Protein AF-A0A2R9UAX9-F1 (afdb_monomer_lite)

Radius of gyration: 12.69 Å; chains: 1; bounding box: 42×20×24 Å

pLDDT: mean 88.89, std 12.92, range [38.34, 97.38]

Structure (mmCIF, N/CA/C/O backbone):
data_AF-A0A2R9UAX9-F1
#
_entry.id   AF-A0A2R9UAX9-F1
#
loop_
_atom_site.group_PDB
_atom_site.id
_atom_site.type_symbol
_atom_site.label_atom_id
_atom_site.label_alt_id
_atom_site.label_comp_id
_atom_site.label_asym_id
_atom_site.label_entity_id
_atom_site.label_seq_id
_atom_site.pdbx_PDB_ins_code
_atom_site.Cartn_x
_atom_site.Cartn_y
_atom_site.Cartn_z
_atom_site.occupancy
_atom_site.B_iso_or_equiv
_atom_site.auth_seq_id
_atom_site.auth_comp_id
_atom_site.auth_asym_id
_atom_site.auth_atom_id
_atom_site.pdbx_PDB_model_num
ATOM 1 N N . MET A 1 1 ? -6.239 9.458 -3.351 1.00 86.00 1 MET A N 1
ATOM 2 C CA . MET A 1 1 ? -5.306 8.349 -3.656 1.00 86.00 1 MET A CA 1
ATOM 3 C C . MET A 1 1 ? -3.952 8.969 -3.909 1.00 86.00 1 MET A C 1
ATOM 5 O O . MET A 1 1 ? -3.886 9.941 -4.649 1.00 86.00 1 MET A O 1
ATOM 9 N N . TRP A 1 2 ? -2.915 8.438 -3.279 1.00 94.50 2 TRP A N 1
ATOM 10 C CA . TRP A 1 2 ? -1.546 8.931 -3.356 1.00 94.50 2 TRP A CA 1
ATOM 11 C C . TRP A 1 2 ? -0.628 7.825 -3.865 1.00 94.50 2 TRP A C 1
ATOM 13 O O . TRP A 1 2 ? -0.877 6.645 -3.619 1.00 94.50 2 TRP A O 1
ATOM 23 N N . PHE A 1 3 ? 0.438 8.213 -4.555 1.00 94.12 3 PHE A N 1
ATOM 24 C CA . PHE A 1 3 ? 1.473 7.302 -5.026 1.00 94.12 3 PHE A CA 1
ATOM 25 C C . PHE A 1 3 ? 2.762 7.562 -4.254 1.00 94.12 3 PHE A C 1
ATOM 27 O O . PHE A 1 3 ? 3.138 8.715 -4.048 1.00 94.12 3 PHE A O 1
ATOM 34 N N . VAL A 1 4 ? 3.437 6.488 -3.855 1.00 93.31 4 VAL A N 1
ATOM 35 C CA . VAL A 1 4 ? 4.787 6.546 -3.290 1.00 93.31 4 VAL A CA 1
ATOM 36 C C . VAL A 1 4 ? 5.765 6.217 -4.405 1.00 93.31 4 VAL A C 1
ATOM 38 O O . VAL A 1 4 ? 5.540 5.271 -5.168 1.00 93.31 4 VAL A O 1
ATOM 41 N N . PHE A 1 5 ? 6.834 7.000 -4.502 1.00 91.94 5 PHE A N 1
ATOM 42 C CA . PHE A 1 5 ? 7.809 6.896 -5.576 1.00 91.94 5 PHE A CA 1
ATOM 43 C C . PHE A 1 5 ? 9.214 6.619 -5.047 1.00 91.94 5 PHE A C 1
ATOM 45 O O . PHE A 1 5 ? 9.632 7.188 -4.043 1.00 91.94 5 PHE A O 1
ATOM 52 N N . ASP A 1 6 ? 9.951 5.807 -5.796 1.00 89.25 6 ASP A N 1
ATOM 53 C CA . ASP A 1 6 ? 11.410 5.784 -5.822 1.00 89.25 6 ASP A CA 1
ATOM 54 C C . ASP A 1 6 ? 11.851 6.470 -7.124 1.00 89.25 6 ASP A C 1
ATOM 56 O O . ASP A 1 6 ? 11.702 5.917 -8.219 1.00 89.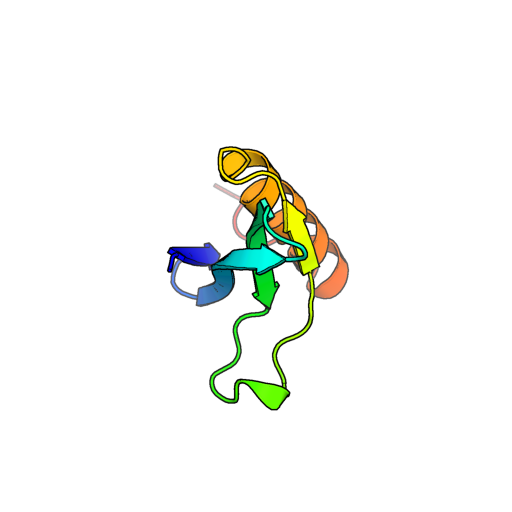25 6 ASP A O 1
ATOM 60 N N . ARG A 1 7 ? 12.319 7.721 -7.036 1.00 86.62 7 ARG A N 1
ATOM 61 C CA . ARG A 1 7 ? 12.557 8.598 -8.201 1.00 86.62 7 ARG A CA 1
ATOM 62 C C . ARG A 1 7 ? 11.310 8.698 -9.100 1.00 86.62 7 ARG A C 1
ATOM 64 O O . ARG A 1 7 ? 10.296 9.247 -8.688 1.00 86.62 7 ARG A O 1
ATOM 71 N N . SER A 1 8 ? 11.377 8.177 -10.326 1.00 88.56 8 SER A N 1
ATOM 72 C CA . SER A 1 8 ? 10.269 8.159 -11.292 1.00 88.56 8 SER A CA 1
ATOM 73 C C . SER A 1 8 ? 9.428 6.878 -11.222 1.00 88.56 8 SER A C 1
ATOM 75 O O . SER A 1 8 ? 8.386 6.794 -11.872 1.00 88.56 8 SER A O 1
ATOM 77 N N . ARG A 1 9 ? 9.859 5.868 -10.452 1.00 89.62 9 ARG A N 1
ATOM 78 C CA . ARG A 1 9 ? 9.167 4.583 -10.327 1.00 89.62 9 ARG A CA 1
ATOM 79 C C . ARG A 1 9 ? 8.129 4.659 -9.216 1.00 89.62 9 ARG A C 1
ATOM 81 O O . ARG A 1 9 ? 8.458 4.961 -8.075 1.00 89.62 9 ARG A O 1
ATOM 88 N N . ARG A 1 10 ? 6.879 4.323 -9.528 1.00 94.25 10 ARG A N 1
ATOM 89 C CA . ARG A 1 10 ? 5.838 4.112 -8.512 1.00 94.25 10 ARG A CA 1
ATOM 90 C C . ARG A 1 10 ? 6.110 2.792 -7.804 1.00 94.25 10 ARG A C 1
ATOM 92 O O . ARG A 1 10 ? 6.225 1.762 -8.463 1.00 94.25 10 ARG A O 1
ATOM 99 N N . ILE A 1 11 ? 6.206 2.834 -6.482 1.00 94.69 11 ILE A N 1
ATOM 100 C CA . ILE A 1 11 ? 6.481 1.653 -5.654 1.00 94.69 11 ILE A CA 1
ATOM 101 C C . ILE A 1 11 ? 5.275 1.254 -4.804 1.00 94.69 11 ILE A C 1
ATOM 103 O O . ILE A 1 11 ? 5.099 0.073 -4.516 1.00 94.69 11 ILE A O 1
ATOM 107 N N . ALA A 1 12 ? 4.396 2.204 -4.468 1.00 96.38 12 ALA A N 1
ATOM 108 C CA . ALA A 1 12 ? 3.178 1.919 -3.721 1.00 96.38 12 ALA A CA 1
ATOM 109 C C . ALA A 1 12 ? 2.042 2.898 -4.015 1.00 96.38 12 ALA A C 1
ATOM 111 O O . ALA A 1 12 ? 2.225 3.972 -4.594 1.00 96.38 12 ALA A O 1
ATOM 112 N N . ILE A 1 13 ? 0.854 2.507 -3.571 1.00 96.81 13 ILE A N 1
ATOM 113 C CA . ILE A 1 13 ? -0.378 3.279 -3.602 1.00 96.81 13 ILE A CA 1
ATOM 114 C C . ILE A 1 13 ? -0.904 3.358 -2.174 1.00 96.81 13 ILE A C 1
ATOM 116 O O . ILE A 1 13 ? -1.166 2.328 -1.555 1.00 96.81 13 ILE A O 1
ATOM 120 N N . VAL A 1 14 ? -1.157 4.573 -1.698 1.00 96.31 14 VAL A N 1
ATOM 121 C CA . VAL A 1 14 ? -1.859 4.821 -0.439 1.00 96.31 14 VAL A CA 1
ATOM 122 C C . VAL A 1 14 ? -3.241 5.384 -0.751 1.00 96.31 14 VAL A C 1
ATOM 124 O O . VAL A 1 14 ? -3.398 6.314 -1.547 1.00 96.31 14 VAL A O 1
ATOM 127 N N . ARG A 1 15 ? -4.285 4.825 -0.144 1.00 95.88 15 ARG A N 1
ATOM 128 C CA . ARG A 1 15 ? -5.658 5.323 -0.302 1.00 95.88 15 ARG A CA 1
ATOM 129 C C . ARG A 1 15 ? -6.413 5.277 1.016 1.00 95.88 15 ARG A C 1
ATOM 131 O O . ARG A 1 15 ? -6.201 4.357 1.796 1.00 95.88 15 ARG A O 1
ATOM 138 N N . VAL A 1 16 ? -7.322 6.225 1.222 1.00 96.50 16 VAL A N 1
ATOM 139 C CA . VAL A 1 16 ? -8.284 6.144 2.326 1.00 96.50 16 VAL A CA 1
ATOM 140 C C . VAL A 1 16 ? -9.274 5.019 2.026 1.00 96.50 16 VAL A C 1
ATOM 142 O O . VAL A 1 16 ? -9.748 4.886 0.896 1.00 96.50 16 VAL A O 1
ATOM 145 N N . VAL A 1 17 ? -9.557 4.199 3.029 1.00 96.25 17 VAL A N 1
ATOM 146 C CA . VAL A 1 17 ? -10.596 3.168 3.026 1.00 96.25 17 VAL A CA 1
ATOM 147 C C . VAL A 1 17 ? -11.363 3.236 4.339 1.00 96.2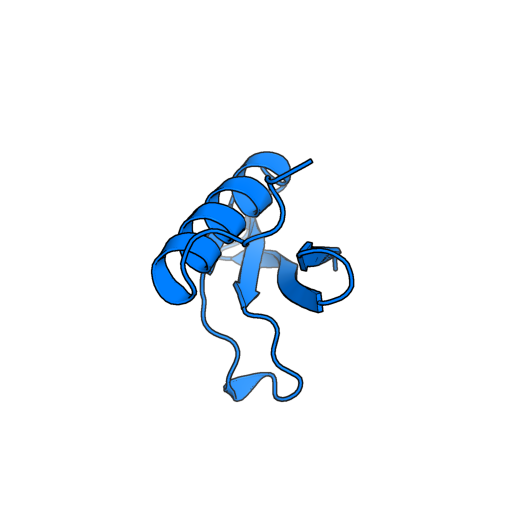5 17 VAL A C 1
ATOM 149 O O . VAL A 1 17 ? -10.823 3.683 5.349 1.00 96.25 17 VAL A O 1
ATOM 152 N N . GLU A 1 18 ? -12.601 2.760 4.334 1.00 96.75 18 GLU A N 1
ATOM 153 C CA . GLU A 1 18 ? -13.368 2.563 5.559 1.00 96.75 18 GLU A CA 1
ATOM 154 C C . GLU A 1 18 ? -13.337 1.085 5.951 1.00 96.75 18 GLU A C 1
ATOM 156 O O . GLU A 1 18 ? -13.639 0.209 5.139 1.00 96.75 18 GLU A O 1
ATOM 161 N N . VAL A 1 19 ? -12.932 0.802 7.187 1.00 93.00 19 VAL A N 1
ATOM 162 C CA . VAL A 1 19 ? -12.885 -0.547 7.759 1.00 93.00 19 VAL A CA 1
ATOM 163 C C . VAL A 1 19 ? -13.587 -0.493 9.105 1.00 93.00 19 VAL A C 1
ATOM 165 O O . VAL A 1 19 ? -13.152 0.230 9.997 1.00 93.00 19 VAL A O 1
ATOM 168 N N . GLN A 1 20 ? -14.685 -1.242 9.245 1.00 92.44 20 GLN A N 1
ATOM 169 C CA . GLN A 1 20 ? -15.475 -1.300 10.485 1.00 92.44 20 GLN A CA 1
ATOM 170 C C . GLN A 1 20 ? -15.867 0.099 11.017 1.00 92.44 20 GLN A C 1
ATOM 172 O O . GLN A 1 20 ? -15.757 0.374 12.210 1.00 92.44 20 GLN A O 1
ATOM 177 N N . GLY A 1 21 ? -16.274 1.011 10.123 1.00 94.06 21 GLY A N 1
ATOM 178 C CA . GLY A 1 21 ? -16.683 2.378 10.477 1.00 94.06 21 GLY A CA 1
ATOM 179 C C . GLY A 1 21 ? -15.536 3.337 10.822 1.00 94.06 21 GLY A C 1
ATOM 180 O O . GLY A 1 21 ? -15.785 4.447 11.287 1.00 94.06 21 GLY A O 1
ATOM 181 N N . ARG A 1 22 ? -14.273 2.938 10.614 1.00 94.50 22 ARG A N 1
ATOM 182 C CA . ARG A 1 22 ? -13.092 3.794 10.799 1.00 94.50 22 ARG A CA 1
ATOM 183 C C . ARG A 1 22 ? -12.415 4.072 9.466 1.00 94.50 22 ARG A C 1
ATOM 185 O O . ARG A 1 22 ? -12.188 3.150 8.681 1.00 94.50 22 ARG A O 1
ATOM 192 N N . LYS A 1 23 ? -12.039 5.330 9.234 1.00 96.44 23 LYS A N 1
ATOM 193 C CA . LYS A 1 23 ? -11.215 5.711 8.085 1.00 96.44 23 LYS A CA 1
ATOM 194 C C . LYS A 1 23 ? -9.752 5.394 8.366 1.00 96.44 23 LYS A C 1
ATOM 196 O O . LYS A 1 23 ? -9.209 5.789 9.393 1.00 96.44 23 LYS A O 1
ATOM 201 N N . LEU A 1 24 ? -9.129 4.665 7.450 1.00 97.31 24 LEU A N 1
ATOM 202 C CA . LEU A 1 24 ? -7.732 4.253 7.521 1.00 97.31 24 LEU A CA 1
ATOM 203 C C . LEU A 1 24 ? -7.054 4.503 6.178 1.00 97.31 24 LEU A C 1
ATOM 205 O O . LEU A 1 24 ? -7.677 4.415 5.119 1.00 97.31 24 LEU A O 1
ATOM 209 N N . LEU A 1 25 ? -5.751 4.741 6.207 1.00 97.38 25 LEU A N 1
ATOM 210 C CA . LEU A 1 25 ? -4.914 4.686 5.020 1.00 97.38 25 LEU A CA 1
ATOM 211 C C . LEU A 1 25 ? -4.513 3.235 4.763 1.00 97.38 25 LEU A C 1
ATOM 213 O O . LEU A 1 25 ? -3.853 2.605 5.580 1.00 97.38 25 LEU A O 1
ATOM 217 N N . ARG A 1 26 ? -4.879 2.697 3.604 1.00 97.06 26 ARG A N 1
ATOM 218 C CA . ARG A 1 26 ? -4.405 1.400 3.118 1.00 97.06 26 ARG A CA 1
ATOM 219 C C . ARG A 1 26 ? -3.242 1.623 2.160 1.00 97.06 26 ARG A C 1
ATOM 221 O O . ARG A 1 26 ? -3.453 2.223 1.102 1.00 97.06 26 ARG A O 1
ATOM 228 N N . SER A 1 27 ? -2.060 1.114 2.506 1.00 97.31 27 SER A N 1
ATOM 229 C CA . SER A 1 27 ? -0.894 1.091 1.615 1.00 97.31 27 SER A CA 1
ATOM 230 C C . SER A 1 27 ? -0.747 -0.276 0.953 1.00 97.31 27 SER A C 1
ATOM 232 O O . SER A 1 27 ? -0.833 -1.313 1.617 1.00 97.31 27 SER A O 1
ATOM 234 N N . VAL A 1 28 ? -0.528 -0.284 -0.359 1.00 96.38 28 VAL A N 1
ATOM 235 C CA . VAL A 1 28 ? -0.256 -1.489 -1.152 1.00 96.38 28 VAL A CA 1
ATOM 236 C C . VAL A 1 28 ? 0.872 -1.249 -2.139 1.00 96.38 28 VAL A C 1
ATOM 238 O O . VAL A 1 28 ? 1.071 -0.112 -2.564 1.00 96.38 28 VAL A O 1
ATOM 241 N N . THR A 1 29 ? 1.558 -2.307 -2.567 1.00 95.25 29 THR A N 1
ATOM 242 C CA . THR A 1 29 ? 2.541 -2.210 -3.653 1.00 95.25 29 THR A CA 1
ATOM 243 C C . THR A 1 29 ? 1.903 -1.668 -4.934 1.00 95.25 29 THR A C 1
ATOM 245 O O . THR A 1 29 ? 0.703 -1.832 -5.192 1.00 95.25 29 THR A O 1
ATOM 248 N N . PHE A 1 30 ? 2.704 -0.973 -5.740 1.00 94.25 30 PHE A N 1
ATOM 249 C CA . PHE A 1 30 ? 2.267 -0.518 -7.051 1.00 94.25 30 PHE A CA 1
ATOM 250 C C . PHE A 1 30 ? 2.369 -1.666 -8.057 1.00 94.25 30 PHE A C 1
ATOM 252 O O . PHE A 1 30 ? 3.429 -2.262 -8.231 1.00 94.25 30 PHE A O 1
ATOM 259 N N . HIS A 1 31 ? 1.258 -1.932 -8.737 1.00 93.25 31 HIS A N 1
ATOM 260 C CA . HIS A 1 31 ? 1.174 -2.814 -9.893 1.00 93.25 31 HIS A CA 1
ATOM 261 C C . HIS A 1 31 ? 0.006 -2.348 -10.775 1.00 93.25 31 HIS A C 1
ATOM 263 O O . HIS A 1 31 ? -1.004 -1.855 -10.244 1.00 93.25 31 HIS A O 1
ATOM 269 N N . ASP A 1 32 ? 0.135 -2.477 -12.096 1.00 92.00 32 ASP A N 1
ATOM 270 C CA . ASP A 1 32 ? -0.913 -2.072 -13.041 1.00 92.00 32 ASP A CA 1
ATOM 271 C C . ASP A 1 32 ? -2.180 -2.908 -12.834 1.00 92.00 32 ASP A C 1
ATOM 273 O O . ASP A 1 32 ? -3.251 -2.348 -12.594 1.00 92.00 32 ASP A O 1
ATOM 277 N N . ASP A 1 33 ? -2.030 -4.234 -12.777 1.00 93.81 33 ASP A N 1
ATOM 278 C CA . ASP A 1 33 ? -3.083 -5.159 -12.349 1.00 93.81 33 ASP A CA 1
ATOM 279 C C . ASP A 1 33 ? -3.356 -5.027 -10.832 1.00 93.81 33 ASP A C 1
ATOM 281 O O . ASP A 1 33 ? -2.467 -5.326 -10.023 1.00 93.81 33 ASP A O 1
ATOM 285 N N . PRO A 1 34 ? -4.567 -4.601 -10.411 1.00 90.69 34 PRO A N 1
ATOM 286 C CA . PRO A 1 34 ? -4.935 -4.486 -9.004 1.00 90.69 34 PRO A CA 1
ATOM 287 C C . PRO A 1 34 ? -4.875 -5.795 -8.213 1.00 90.69 34 PRO A C 1
ATOM 289 O O . PRO A 1 34 ? -4.666 -5.728 -7.001 1.00 90.69 34 PRO A O 1
ATOM 292 N N . ALA A 1 35 ? -5.058 -6.949 -8.863 1.00 93.88 35 ALA A N 1
ATOM 293 C CA . ALA A 1 35 ? -5.052 -8.256 -8.204 1.00 93.88 35 ALA A CA 1
ATOM 294 C C . ALA A 1 35 ? -3.651 -8.664 -7.727 1.00 93.88 35 ALA A C 1
ATOM 296 O O . ALA A 1 35 ? -3.515 -9.408 -6.761 1.00 93.88 35 ALA A O 1
ATOM 297 N N . GLN A 1 36 ? -2.609 -8.126 -8.362 1.00 94.06 36 GLN A N 1
ATOM 298 C CA . GLN A 1 36 ? -1.214 -8.397 -8.008 1.00 94.06 36 GLN A CA 1
ATOM 299 C C . GLN A 1 36 ? -0.666 -7.428 -6.954 1.00 94.06 36 GLN A C 1
ATOM 301 O O . GLN A 1 36 ? 0.471 -7.567 -6.503 1.00 94.06 36 GLN A O 1
ATOM 306 N N . ARG A 1 37 ? -1.460 -6.436 -6.532 1.00 94.00 37 ARG A N 1
ATOM 307 C CA . ARG A 1 37 ? -1.055 -5.492 -5.486 1.00 94.00 37 ARG A CA 1
ATOM 308 C C . ARG A 1 37 ? -1.060 -6.187 -4.134 1.00 94.00 37 ARG A C 1
ATOM 310 O O . ARG A 1 37 ? -2.082 -6.704 -3.687 1.00 94.00 37 ARG A O 1
ATOM 317 N N . GLN A 1 38 ? 0.066 -6.119 -3.446 1.00 94.38 38 GLN A N 1
ATOM 318 C CA . GLN A 1 38 ? 0.258 -6.740 -2.144 1.00 94.38 38 GLN A CA 1
ATOM 319 C C . GLN A 1 38 ? 0.019 -5.723 -1.032 1.00 94.38 38 GLN A C 1
ATOM 321 O O . GLN A 1 38 ? 0.369 -4.549 -1.163 1.00 94.38 38 GLN A O 1
ATOM 326 N N . LEU A 1 39 ? -0.614 -6.162 0.057 1.00 95.25 39 LEU A N 1
ATOM 327 C CA . LEU A 1 39 ? -0.861 -5.313 1.217 1.00 95.25 39 LEU A CA 1
ATOM 328 C C . LEU A 1 39 ? 0.448 -5.044 1.957 1.00 95.25 39 LEU A C 1
ATOM 330 O O . LEU A 1 39 ? 1.108 -5.983 2.383 1.00 95.25 39 LEU A O 1
ATOM 334 N N . ILE A 1 40 ? 0.764 -3.765 2.150 1.00 94.38 40 ILE A N 1
ATOM 335 C CA . ILE A 1 40 ? 1.850 -3.334 3.035 1.00 94.38 40 ILE A CA 1
ATOM 336 C C . ILE A 1 40 ? 1.286 -3.139 4.443 1.00 94.38 40 ILE A C 1
ATOM 338 O O . ILE A 1 40 ? 1.834 -3.647 5.414 1.00 94.38 40 ILE A O 1
ATOM 342 N N . GLY A 1 41 ? 0.155 -2.435 4.563 1.00 95.12 41 GLY A N 1
ATOM 343 C CA . GLY A 1 41 ? -0.488 -2.241 5.85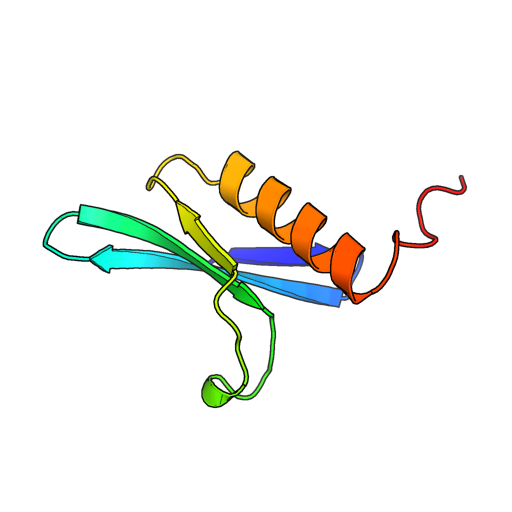8 1.00 95.12 41 GLY A CA 1
ATOM 344 C C . GLY A 1 41 ? -1.666 -1.274 5.852 1.00 95.12 41 GLY A C 1
ATOM 345 O O . GLY A 1 41 ? -2.010 -0.673 4.827 1.00 95.12 41 GLY A O 1
ATOM 346 N N . TYR A 1 42 ? -2.264 -1.138 7.034 1.00 96.75 42 TYR A N 1
ATOM 347 C CA . TYR A 1 42 ? -3.264 -0.127 7.358 1.00 96.75 42 TYR A CA 1
ATOM 348 C C . TYR A 1 42 ? -2.685 0.848 8.379 1.00 96.75 42 TYR A C 1
ATOM 350 O O . TYR A 1 42 ? -2.033 0.433 9.334 1.00 96.75 42 TYR A O 1
ATOM 358 N N . PHE A 1 43 ? -2.955 2.131 8.186 1.00 95.69 43 PHE A N 1
ATOM 359 C CA . PHE A 1 43 ? -2.445 3.217 9.012 1.00 95.69 43 PHE A CA 1
ATOM 360 C C . PHE A 1 43 ? -3.594 4.157 9.401 1.00 95.69 43 PHE A C 1
ATOM 362 O O . PHE A 1 43 ? -4.616 4.178 8.706 1.00 95.69 43 PHE A O 1
ATOM 369 N N . PRO A 1 44 ? -3.452 4.938 10.485 1.00 94.88 44 PRO A N 1
ATOM 370 C CA . PRO A 1 44 ? -4.396 6.005 10.818 1.00 94.88 44 PRO A CA 1
ATOM 371 C C . PRO A 1 44 ? -4.614 6.966 9.639 1.00 94.88 44 PRO A C 1
ATOM 373 O O . P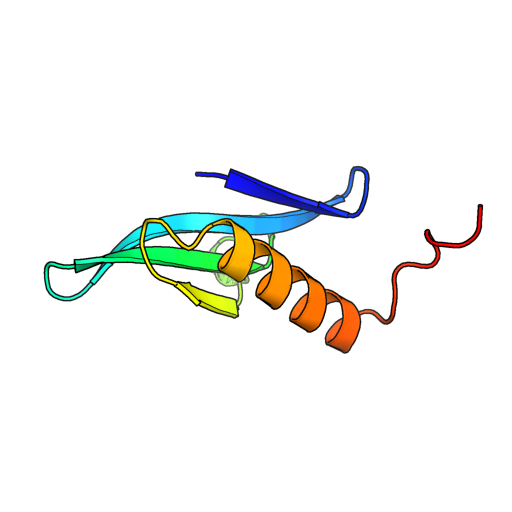RO A 1 44 ? -3.722 7.121 8.804 1.00 94.88 44 PRO A O 1
ATOM 376 N N . GLU A 1 45 ? -5.783 7.608 9.555 1.00 92.44 45 GLU A N 1
ATOM 377 C CA . GLU A 1 45 ? -6.126 8.540 8.462 1.00 92.44 45 GLU A CA 1
ATOM 378 C C . GLU A 1 45 ? -5.120 9.701 8.326 1.00 92.44 45 GLU A C 1
ATOM 380 O O . GLU A 1 45 ? -4.790 10.116 7.216 1.00 92.44 45 GLU A O 1
ATOM 385 N N . ASP A 1 46 ? -4.577 10.170 9.448 1.00 92.44 46 ASP A N 1
ATOM 386 C CA . ASP A 1 46 ? -3.543 11.203 9.565 1.00 92.44 46 ASP A CA 1
ATOM 387 C C . ASP A 1 46 ? -2.106 10.641 9.507 1.00 92.44 46 ASP A C 1
ATOM 389 O O . ASP A 1 46 ? -1.127 11.383 9.408 1.00 92.44 46 ASP A O 1
ATOM 393 N N . GLY A 1 47 ? -1.959 9.315 9.486 1.00 92.88 47 GLY A N 1
ATOM 394 C CA . GLY A 1 47 ? -0.693 8.582 9.530 1.00 92.88 47 GLY A CA 1
ATOM 395 C C . GLY A 1 47 ? 0.065 8.512 8.202 1.00 92.88 47 GLY A C 1
ATOM 396 O O . GLY A 1 47 ? 0.802 7.555 7.974 1.00 92.88 47 GLY A O 1
ATOM 397 N N . MET A 1 48 ? -0.098 9.489 7.305 1.00 93.12 48 MET A N 1
ATOM 398 C CA . MET A 1 48 ?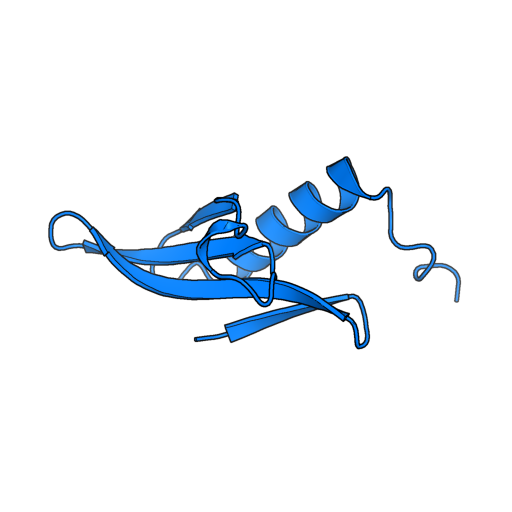 0.472 9.451 5.950 1.00 93.12 48 MET A CA 1
ATOM 399 C C . MET A 1 48 ? 1.999 9.299 5.956 1.00 93.12 48 MET A C 1
ATOM 401 O O . MET A 1 48 ? 2.545 8.503 5.194 1.00 93.12 48 MET A O 1
ATOM 405 N N . LYS A 1 49 ? 2.692 10.014 6.851 1.00 93.94 49 LYS A N 1
ATOM 406 C CA . LYS A 1 49 ? 4.150 9.900 7.009 1.00 93.94 49 LYS A CA 1
ATOM 407 C C . LYS A 1 49 ? 4.562 8.475 7.392 1.00 93.94 49 LYS A C 1
ATOM 409 O O . LYS A 1 49 ? 5.433 7.903 6.745 1.00 93.94 49 LYS A O 1
ATOM 414 N N . LEU A 1 50 ? 3.881 7.889 8.376 1.00 94.00 50 LEU A N 1
ATOM 415 C CA . LEU A 1 50 ? 4.128 6.517 8.819 1.00 94.00 50 LEU A CA 1
ATOM 416 C C . LEU A 1 50 ? 3.862 5.508 7.693 1.00 94.00 50 LEU A C 1
ATOM 418 O O . LEU A 1 50 ? 4.665 4.608 7.466 1.00 94.00 50 LEU A O 1
ATOM 422 N N . ALA A 1 51 ? 2.771 5.691 6.942 1.00 94.19 51 ALA A N 1
ATOM 423 C CA . ALA A 1 51 ? 2.450 4.846 5.798 1.00 94.19 51 ALA A CA 1
ATOM 424 C C . ALA A 1 51 ? 3.573 4.854 4.749 1.00 94.19 51 ALA A C 1
ATOM 426 O O . ALA A 1 51 ? 3.927 3.799 4.218 1.00 94.19 51 ALA A O 1
ATOM 427 N N . VAL A 1 52 ? 4.155 6.026 4.469 1.00 92.94 52 VAL A N 1
ATOM 428 C CA . VAL A 1 52 ? 5.283 6.180 3.536 1.00 92.94 52 VAL A CA 1
ATOM 429 C C . VAL A 1 52 ? 6.562 5.545 4.089 1.00 92.94 52 VAL A C 1
ATOM 431 O O . VAL A 1 52 ? 7.224 4.809 3.360 1.00 92.94 52 VAL A O 1
ATOM 434 N N . GLU A 1 53 ? 6.898 5.766 5.361 1.00 93.94 53 GLU A N 1
ATOM 435 C CA . GLU A 1 53 ? 8.101 5.203 5.992 1.00 93.94 53 GLU A CA 1
ATOM 436 C C . GLU A 1 53 ? 8.064 3.669 6.035 1.00 93.94 53 GLU A C 1
ATOM 438 O O . GLU A 1 53 ? 9.021 3.016 5.617 1.00 93.94 53 GLU A O 1
ATOM 443 N N . CYS A 1 54 ? 6.937 3.077 6.446 1.00 93.19 54 CYS A N 1
ATOM 444 C CA . CYS A 1 54 ? 6.760 1.624 6.429 1.00 93.19 54 CYS A CA 1
ATOM 445 C C . CYS A 1 54 ? 6.793 1.059 5.003 1.00 93.19 54 CYS A C 1
ATOM 447 O O . CYS A 1 54 ? 7.394 0.015 4.767 1.00 93.19 54 CYS A O 1
ATOM 449 N N . THR A 1 55 ? 6.193 1.765 4.039 1.00 92.56 55 THR A N 1
ATOM 450 C CA . THR A 1 55 ? 6.262 1.394 2.618 1.00 92.56 55 THR A CA 1
ATOM 451 C C . THR A 1 55 ? 7.702 1.366 2.115 1.00 92.56 55 THR A C 1
ATOM 453 O O . THR A 1 55 ? 8.087 0.436 1.410 1.00 92.56 55 THR A O 1
ATOM 456 N N . TRP A 1 56 ? 8.502 2.372 2.471 1.00 91.00 56 TRP A N 1
ATOM 457 C CA . TRP A 1 56 ? 9.901 2.449 2.068 1.00 91.00 56 TRP A CA 1
ATOM 458 C C . TRP A 1 56 ? 10.738 1.336 2.698 1.00 91.00 56 TRP A C 1
ATOM 460 O O . TRP A 1 56 ? 11.514 0.687 2.001 1.00 91.00 56 TRP A O 1
ATOM 470 N N . ALA A 1 57 ? 10.547 1.077 3.994 1.00 90.38 57 ALA A N 1
ATOM 471 C CA . ALA A 1 57 ? 11.227 -0.009 4.691 1.00 90.38 57 ALA A CA 1
ATOM 472 C C . ALA A 1 57 ? 10.916 -1.375 4.058 1.00 90.38 57 ALA A C 1
ATOM 474 O O . ALA A 1 57 ? 11.832 -2.161 3.815 1.00 90.38 57 ALA A O 1
ATOM 475 N N . GLU A 1 58 ? 9.645 -1.631 3.732 1.00 89.94 58 GLU A N 1
ATOM 476 C CA . GLU A 1 58 ? 9.231 -2.872 3.074 1.00 89.94 58 GLU A CA 1
ATOM 477 C C . GLU A 1 58 ? 9.820 -2.970 1.659 1.00 89.94 58 GLU A C 1
ATOM 479 O O . GLU A 1 58 ? 10.391 -3.997 1.301 1.00 89.94 58 GLU A O 1
ATOM 484 N N . TYR A 1 59 ? 9.784 -1.887 0.876 1.00 87.38 59 TYR A N 1
ATOM 485 C CA . TYR A 1 59 ? 10.408 -1.844 -0.450 1.00 87.38 59 TYR A CA 1
ATOM 486 C C . TYR A 1 59 ? 11.907 -2.171 -0.385 1.00 87.38 59 TYR A C 1
ATOM 488 O O . TYR A 1 59 ? 12.357 -3.099 -1.053 1.00 87.38 59 TYR A O 1
ATOM 496 N N . VAL A 1 60 ? 12.661 -1.491 0.487 1.00 87.12 60 VAL A N 1
ATOM 497 C CA . VAL A 1 60 ? 14.104 -1.716 0.677 1.00 87.12 60 VAL A CA 1
ATOM 498 C C . VAL A 1 60 ? 14.410 -3.151 1.111 1.00 87.12 60 VAL A C 1
ATOM 500 O O . VAL A 1 60 ? 15.407 -3.720 0.671 1.00 87.12 60 VAL A O 1
ATOM 503 N N . LYS A 1 61 ? 13.558 -3.762 1.940 1.00 87.19 61 LYS A N 1
ATOM 504 C CA . LYS A 1 61 ? 13.716 -5.159 2.362 1.00 87.19 61 LYS A CA 1
ATOM 505 C C . LYS A 1 61 ? 13.604 -6.140 1.189 1.00 87.19 61 LYS A C 1
ATOM 507 O O . LYS A 1 61 ? 14.356 -7.109 1.154 1.00 87.19 61 LYS A O 1
ATOM 512 N N . HIS A 1 62 ? 12.698 -5.893 0.240 1.00 82.56 62 HIS A N 1
ATOM 513 C CA . HIS A 1 62 ? 12.475 -6.778 -0.914 1.00 82.56 62 HIS A CA 1
ATOM 514 C C . HIS A 1 62 ? 13.416 -6.506 -2.090 1.00 82.56 62 HIS A C 1
ATOM 516 O O . HIS A 1 62 ? 13.815 -7.442 -2.777 1.00 82.56 62 HIS A O 1
ATOM 522 N N . THR A 1 63 ? 13.769 -5.245 -2.350 1.00 80.81 63 THR A N 1
ATOM 523 C CA . THR A 1 63 ? 14.569 -4.863 -3.529 1.00 80.81 63 THR A CA 1
ATOM 524 C C . THR A 1 63 ? 16.025 -4.530 -3.215 1.00 80.81 63 THR A C 1
ATOM 526 O O . THR A 1 63 ? 16.804 -4.288 -4.135 1.00 80.81 63 THR A O 1
ATOM 529 N N . GLY A 1 64 ? 16.400 -4.495 -1.935 1.00 76.19 64 GLY A N 1
ATOM 530 C CA . GLY A 1 64 ? 17.646 -3.892 -1.472 1.00 76.19 64 GLY A CA 1
ATOM 531 C C . GLY A 1 64 ? 17.544 -2.362 -1.374 1.00 76.19 64 GLY A C 1
ATOM 532 O O . GLY A 1 64 ? 16.588 -1.761 -1.879 1.00 76.19 64 GLY A O 1
ATOM 533 N N . PRO A 1 65 ? 18.512 -1.702 -0.710 1.00 69.88 65 PRO A N 1
ATOM 534 C CA . PRO A 1 65 ? 18.542 -0.247 -0.629 1.00 69.88 65 PRO A CA 1
ATOM 535 C C . PRO A 1 65 ? 18.617 0.345 -2.035 1.00 69.88 65 PRO A C 1
ATOM 537 O O . PRO A 1 65 ? 19.412 -0.114 -2.859 1.00 69.88 65 PRO A O 1
ATOM 540 N N . SER A 1 66 ? 17.830 1.393 -2.309 1.00 61.47 66 SER A N 1
ATOM 541 C CA . SER A 1 66 ? 17.999 2.145 -3.552 1.00 61.47 66 SER A CA 1
ATOM 542 C C . SER A 1 66 ? 19.464 2.559 -3.667 1.00 61.47 66 SER A C 1
ATOM 544 O O . SER A 1 66 ? 20.004 3.229 -2.785 1.00 61.47 66 SER A O 1
ATOM 546 N N . THR A 1 67 ? 20.105 2.246 -4.794 1.00 61.50 67 THR A N 1
ATOM 547 C CA . THR A 1 67 ? 21.481 2.671 -5.131 1.00 61.50 67 THR A CA 1
ATOM 548 C C . THR A 1 67 ? 21.620 4.198 -5.280 1.00 61.50 67 THR A C 1
ATOM 550 O O . THR A 1 67 ? 22.641 4.711 -5.730 1.00 61.50 67 THR A O 1
ATOM 553 N N . SER A 1 68 ? 20.586 4.948 -4.891 1.00 53.97 68 SER A N 1
ATOM 554 C CA . SER A 1 68 ? 20.400 6.377 -5.096 1.00 53.97 68 SER A CA 1
ATOM 555 C C . SER A 1 68 ? 20.963 7.274 -3.992 1.00 53.97 68 SER A C 1
ATOM 557 O O . SER A 1 68 ? 20.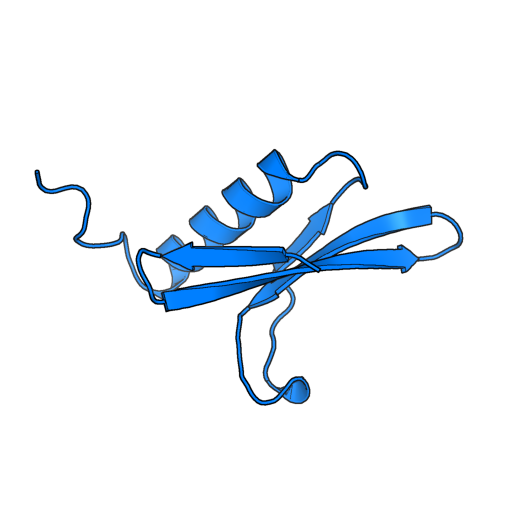968 8.483 -4.198 1.00 53.97 68 SER A O 1
ATOM 559 N N . ASN A 1 69 ? 21.460 6.740 -2.871 1.00 44.00 69 ASN A N 1
ATOM 560 C CA . ASN A 1 69 ? 22.089 7.558 -1.818 1.00 44.00 69 ASN A CA 1
ATOM 561 C C . ASN A 1 69 ? 23.599 7.793 -2.016 1.00 44.00 69 ASN A C 1
ATOM 563 O O . ASN A 1 69 ? 24.281 8.224 -1.093 1.00 44.00 69 ASN A O 1
ATOM 567 N N . ARG A 1 70 ? 24.141 7.545 -3.216 1.00 42.31 70 ARG A N 1
ATOM 568 C CA . ARG A 1 70 ? 25.495 7.986 -3.580 1.00 42.31 70 ARG A CA 1
ATOM 569 C C . ARG A 1 70 ? 25.404 9.294 -4.370 1.00 42.31 70 ARG A C 1
ATOM 571 O O . ARG A 1 70 ? 25.387 9.274 -5.600 1.00 42.31 70 ARG A O 1
ATOM 578 N N . LYS A 1 71 ? 25.302 10.420 -3.671 1.00 38.34 71 LYS A N 1
ATOM 579 C CA . LYS A 1 71 ? 25.698 11.723 -4.208 1.00 38.34 71 LYS A CA 1
ATOM 580 C C . LYS A 1 71 ? 26.171 12.628 -3.088 1.00 38.34 71 LYS A C 1
ATOM 582 O O . LYS A 1 71 ? 25.453 12.690 -2.071 1.00 38.34 71 LYS A O 1
#

Foldseek 3Di:
DDFADDVPDTFWDWDWDADPNFTWIWIWGDDPDPVPTHTQDTHHPPCVVVSNVSSQVVVCVVPNPPPPPPD

Secondary structure (DSSP, 8-state):
-EEEEETTEEEEEEEEEEETTEEEEEEEE--SSGGGPPEEEEEETT-HHHHHHHHHHHHHHHH-S-GGG--

Sequence (71 aa):
MWFVFDRSRRIAIVRVVEVQGRKLLRSVTFHDDPAQRQLIGYFPEDGMKLAVECTWAEYVKHTGPSTSNRK